Protein AF-A0A6H0SNI5-F1 (afdb_monomer_lite)

Radius of gyration: 16.76 Å; chains: 1; bounding box: 33×26×65 Å

pLDDT: mean 79.87, std 14.98, range [37.81, 96.06]

Organism: NCBI:txid1775880

Secondary structure (DSSP, 8-state):
--------TTSS-TT-SS-BTTTTB---EE-GGGB-TT-B-SEEEEEEETTEEEEEEES-BBTT-SSSEEEPPPTT---SSSEEEEEEE-TTS-EEEEEEEETTTEEE---B----SS--EEEEEEPPSPPPSS--SEE-

Sequence (140 aa):
MTVNTAGHAGLHNDTNAEVNRLGQDTGRRNVTSLLINGWTASAIEIQRQNDRCYLRITGLNGSAATSSRFMDMPAGFQSPMILETYPQRDSSGTIKQGITLSLSGGFTMLSGTVHGTASAREISWPCTANWPATLPGVAI

Structure (mmCIF, N/CA/C/O backbone):
data_AF-A0A6H0SNI5-F1
#
_entry.id   AF-A0A6H0SNI5-F1
#
loop_
_atom_site.group_PDB
_atom_site.id
_atom_site.type_symbol
_atom_site.label_atom_id
_atom_site.label_alt_id
_atom_site.label_comp_id
_atom_site.label_asym_id
_atom_site.label_entity_id
_atom_site.label_seq_id
_atom_site.pdbx_PDB_ins_code
_atom_site.Cartn_x
_atom_site.Cartn_y
_atom_site.Cartn_z
_atom_site.occupancy
_atom_site.B_iso_or_equiv
_atom_site.auth_seq_id
_atom_site.auth_comp_id
_atom_site.auth_asym_id
_atom_site.auth_atom_id
_atom_site.pdbx_PDB_model_num
ATOM 1 N N . MET A 1 1 ? -0.926 10.555 -48.681 1.00 38.44 1 MET A N 1
ATOM 2 C CA . MET A 1 1 ? 0.137 10.547 -47.657 1.00 38.44 1 MET A CA 1
ATOM 3 C C . MET A 1 1 ? -0.534 10.816 -46.320 1.00 38.44 1 MET A C 1
ATOM 5 O O . MET A 1 1 ? -0.725 11.961 -45.944 1.00 38.44 1 MET A O 1
ATOM 9 N N . THR A 1 2 ? -1.059 9.770 -45.690 1.00 37.81 2 THR A N 1
ATOM 10 C CA . THR A 1 2 ? -1.780 9.862 -44.417 1.00 37.81 2 THR A CA 1
ATOM 11 C C . THR A 1 2 ? -0.755 9.827 -43.295 1.00 37.81 2 THR A C 1
ATOM 13 O O . THR A 1 2 ? 0.001 8.866 -43.169 1.00 37.81 2 THR A O 1
ATOM 16 N N . VAL A 1 3 ? -0.685 10.912 -42.528 1.00 42.66 3 VAL A N 1
ATOM 17 C CA . VAL A 1 3 ? 0.175 11.026 -41.351 1.00 42.66 3 VAL A CA 1
ATOM 18 C C . VAL A 1 3 ? -0.334 10.028 -40.314 1.00 42.66 3 VAL A C 1
ATOM 20 O O . VAL A 1 3 ? -1.423 10.185 -39.770 1.00 42.66 3 VAL A O 1
ATOM 23 N N . ASN A 1 4 ? 0.436 8.964 -40.098 1.00 39.94 4 ASN A N 1
ATOM 24 C CA . ASN A 1 4 ? 0.217 8.011 -39.024 1.00 39.94 4 ASN A CA 1
ATOM 25 C C . ASN A 1 4 ? 0.692 8.676 -37.727 1.00 39.94 4 ASN A C 1
ATOM 27 O O . ASN A 1 4 ? 1.895 8.823 -37.507 1.00 39.94 4 ASN A O 1
ATOM 31 N N . THR A 1 5 ? -0.240 9.143 -36.900 1.00 45.69 5 THR A N 1
ATOM 32 C CA . THR A 1 5 ? 0.066 9.679 -35.572 1.00 45.69 5 THR A CA 1
ATOM 33 C C . THR A 1 5 ? 0.442 8.514 -34.658 1.00 45.69 5 THR A C 1
ATOM 35 O O . THR A 1 5 ? -0.380 8.009 -33.899 1.00 45.69 5 THR A O 1
ATOM 38 N N . ALA A 1 6 ? 1.692 8.060 -34.746 1.00 47.50 6 ALA A N 1
ATOM 39 C CA . ALA A 1 6 ? 2.287 7.135 -33.790 1.00 47.50 6 ALA A CA 1
ATOM 40 C C . ALA A 1 6 ? 2.486 7.856 -32.443 1.00 47.50 6 ALA A C 1
ATOM 42 O O . ALA A 1 6 ? 3.575 8.316 -32.108 1.00 47.50 6 ALA A O 1
ATOM 43 N N . GLY A 1 7 ? 1.406 8.010 -31.679 1.00 45.56 7 GLY A N 1
ATOM 44 C CA . GLY A 1 7 ? 1.469 8.445 -30.289 1.00 45.56 7 GLY A CA 1
ATOM 45 C C . GLY A 1 7 ? 1.943 7.293 -29.406 1.00 45.56 7 GLY A C 1
ATOM 46 O O . GLY A 1 7 ? 1.134 6.463 -29.026 1.00 45.56 7 GLY A O 1
ATOM 47 N N . HIS A 1 8 ? 3.249 7.227 -29.132 1.00 51.31 8 HIS A N 1
ATOM 48 C CA . HIS A 1 8 ? 3.896 6.562 -27.984 1.00 51.31 8 HIS A CA 1
ATOM 49 C C . HIS A 1 8 ? 3.204 5.318 -27.373 1.00 51.31 8 HIS A C 1
ATOM 51 O O . HIS A 1 8 ? 2.941 5.271 -26.170 1.00 51.31 8 HIS A O 1
ATOM 57 N N . ALA A 1 9 ? 2.963 4.273 -28.167 1.00 50.09 9 ALA A N 1
ATOM 58 C CA . ALA A 1 9 ? 2.581 2.968 -27.631 1.00 50.09 9 ALA A CA 1
ATOM 59 C C . ALA A 1 9 ? 3.764 2.387 -26.827 1.00 50.09 9 ALA A C 1
ATOM 61 O O . ALA A 1 9 ? 4.820 2.117 -27.399 1.00 50.09 9 ALA A O 1
ATOM 62 N N . GLY A 1 10 ? 3.612 2.240 -25.506 1.00 54.72 10 GLY A N 1
ATOM 63 C CA . GLY A 1 10 ? 4.621 1.622 -24.630 1.00 54.72 10 GLY A CA 1
ATOM 64 C C . GLY A 1 10 ? 5.145 2.480 -23.472 1.00 54.72 10 GLY A C 1
ATOM 65 O O . GLY A 1 10 ? 5.974 1.989 -22.709 1.00 54.72 10 GLY A O 1
ATOM 66 N N . LEU A 1 11 ? 4.675 3.723 -23.296 1.00 58.06 11 LEU A N 1
ATOM 67 C CA . LEU A 1 11 ? 5.022 4.539 -22.117 1.00 58.06 11 LEU A CA 1
ATOM 68 C C . LEU A 1 11 ? 4.114 4.290 -20.903 1.00 58.06 11 LEU A C 1
ATOM 70 O O . LEU A 1 11 ? 4.556 4.474 -19.775 1.00 58.06 11 LEU A O 1
ATOM 74 N N . HIS A 1 12 ? 2.875 3.846 -21.107 1.00 58.31 12 HIS A N 1
ATOM 75 C CA . HIS A 1 12 ? 1.970 3.469 -20.020 1.00 58.31 12 HIS A CA 1
ATOM 76 C C . HIS A 1 12 ? 1.873 1.950 -19.900 1.00 58.31 12 HIS A C 1
ATOM 78 O O . HIS A 1 12 ? 2.006 1.221 -20.884 1.00 58.31 12 HIS A O 1
ATOM 84 N N . ASN A 1 13 ? 1.738 1.453 -18.669 1.00 63.38 13 ASN A N 1
ATOM 85 C CA . ASN A 1 13 ? 1.582 0.025 -18.418 1.00 63.38 13 ASN A CA 1
ATOM 86 C C . ASN A 1 13 ? 0.115 -0.396 -18.553 1.00 63.38 13 ASN A C 1
ATOM 88 O O . ASN A 1 13 ? -0.525 -0.747 -17.569 1.00 63.38 13 ASN A O 1
ATOM 92 N N . ASP A 1 14 ? -0.418 -0.360 -19.769 1.00 59.34 14 ASP A N 1
ATOM 93 C CA . ASP A 1 14 ? -1.851 -0.574 -20.015 1.00 59.34 14 ASP A CA 1
ATOM 94 C C . ASP A 1 14 ? -2.322 -1.999 -19.663 1.00 59.34 14 ASP A C 1
ATOM 96 O O . ASP A 1 14 ? -3.497 -2.221 -19.383 1.00 59.34 14 ASP A O 1
ATOM 100 N N . THR A 1 15 ? -1.405 -2.973 -19.622 1.00 60.94 15 THR A N 1
ATOM 101 C CA . THR A 1 15 ? -1.687 -4.354 -19.194 1.00 60.94 15 THR A CA 1
ATOM 102 C C . THR A 1 15 ? -1.754 -4.483 -17.669 1.00 60.94 15 THR A C 1
ATOM 104 O O . THR A 1 15 ? -2.268 -5.477 -17.161 1.00 60.94 15 THR A O 1
ATOM 107 N N . ASN A 1 16 ? -1.176 -3.526 -16.929 1.00 64.25 16 ASN A N 1
ATOM 108 C CA . ASN A 1 16 ? -1.049 -3.500 -15.467 1.00 64.25 16 ASN A CA 1
ATOM 109 C C . ASN A 1 16 ? -0.473 -4.782 -14.827 1.00 64.25 16 ASN A C 1
ATOM 111 O O . ASN A 1 16 ? -0.487 -4.905 -13.603 1.00 64.25 16 ASN A O 1
ATOM 115 N N . ALA A 1 17 ? 0.030 -5.743 -15.613 1.00 63.69 17 ALA A N 1
ATOM 116 C CA . ALA A 1 17 ? 0.360 -7.102 -15.180 1.00 63.69 17 ALA A CA 1
ATOM 117 C C . ALA A 1 17 ? 1.844 -7.295 -14.842 1.00 63.69 17 ALA A C 1
ATOM 119 O O . ALA A 1 17 ? 2.171 -8.133 -14.003 1.00 63.69 17 ALA A O 1
ATOM 120 N N . GLU A 1 18 ? 2.722 -6.498 -15.453 1.00 65.94 18 GLU A N 1
ATOM 121 C CA . GLU A 1 18 ? 4.181 -6.582 -15.333 1.00 65.94 18 GLU A CA 1
ATOM 122 C C . GLU A 1 18 ? 4.793 -5.185 -15.204 1.00 65.94 18 GLU A C 1
ATOM 124 O O . GLU A 1 18 ? 4.131 -4.192 -15.468 1.00 65.94 18 GLU A O 1
ATOM 129 N N . VAL A 1 19 ? 6.053 -5.069 -14.783 1.00 71.62 19 VAL A N 1
ATOM 130 C CA . VAL A 1 19 ? 6.726 -3.761 -14.705 1.00 71.62 19 VAL A CA 1
ATOM 131 C C . VAL A 1 19 ? 7.029 -3.256 -16.118 1.00 71.62 19 VAL A C 1
ATOM 133 O O . VAL A 1 19 ? 7.875 -3.834 -16.804 1.00 71.62 19 VAL A O 1
ATOM 136 N N . ASN A 1 20 ? 6.438 -2.131 -16.527 1.00 75.31 20 ASN A N 1
ATOM 137 C CA . ASN A 1 20 ? 6.858 -1.441 -17.741 1.00 75.31 20 ASN A CA 1
ATOM 138 C C . ASN A 1 20 ? 8.144 -0.654 -17.457 1.00 75.31 20 ASN A C 1
ATOM 140 O O . ASN A 1 20 ? 8.116 0.471 -16.962 1.00 75.31 20 ASN A O 1
ATOM 144 N N . ARG A 1 21 ? 9.296 -1.253 -17.776 1.00 72.12 21 ARG A N 1
ATOM 145 C CA . ARG A 1 21 ? 10.613 -0.627 -17.566 1.00 72.12 21 ARG A CA 1
ATOM 146 C C . ARG A 1 21 ? 10.893 0.546 -18.505 1.00 72.12 21 ARG A C 1
ATOM 148 O O . ARG A 1 21 ? 11.677 1.413 -18.138 1.00 72.12 21 ARG A O 1
ATOM 155 N N . LEU A 1 22 ? 10.274 0.573 -19.687 1.00 67.81 22 LEU A N 1
ATOM 156 C CA . LEU A 1 22 ? 10.434 1.664 -20.655 1.00 67.81 22 LEU A CA 1
ATOM 157 C C . LEU A 1 22 ? 9.628 2.894 -20.227 1.00 67.81 22 LEU A C 1
ATOM 159 O O . LEU A 1 22 ? 10.136 4.009 -20.270 1.00 67.81 22 LEU A O 1
ATOM 163 N N . GLY A 1 23 ? 8.401 2.666 -19.761 1.00 69.31 23 GLY A N 1
ATOM 164 C CA . GLY A 1 23 ? 7.511 3.684 -19.204 1.00 69.31 23 GLY A CA 1
ATOM 165 C C . GLY A 1 23 ? 7.779 4.050 -17.745 1.00 69.31 23 GLY A C 1
ATOM 166 O O . GLY A 1 23 ? 7.179 4.991 -17.236 1.00 69.31 23 GLY A O 1
ATOM 167 N N . GLN A 1 24 ? 8.656 3.296 -17.071 1.00 84.31 24 GLN A N 1
ATOM 168 C CA . GLN A 1 24 ? 8.861 3.354 -15.624 1.00 84.31 24 GLN A CA 1
ATOM 169 C C . GLN A 1 24 ? 7.525 3.341 -14.868 1.00 84.31 24 GLN A C 1
ATOM 171 O O . GLN A 1 24 ? 7.255 4.208 -14.044 1.00 84.31 24 GLN A O 1
ATOM 176 N N . ASP A 1 25 ? 6.673 2.359 -15.146 1.00 87.50 25 ASP A N 1
ATOM 177 C CA . ASP A 1 25 ? 5.341 2.263 -14.549 1.00 87.50 25 ASP A CA 1
ATOM 178 C C . ASP A 1 25 ? 5.051 0.816 -14.147 1.00 87.50 25 ASP A C 1
ATOM 180 O O . ASP A 1 25 ? 5.183 -0.113 -14.946 1.00 87.50 25 ASP A O 1
ATOM 184 N N . THR A 1 26 ? 4.665 0.597 -12.893 1.00 89.81 26 THR A N 1
ATOM 185 C CA . THR A 1 26 ? 4.258 -0.733 -12.414 1.00 89.81 26 THR A CA 1
ATOM 186 C C . THR A 1 26 ? 2.834 -1.090 -12.797 1.00 89.81 26 THR A C 1
ATOM 188 O O . THR A 1 26 ? 2.409 -2.219 -12.567 1.00 89.81 26 THR A O 1
ATOM 191 N N . GLY A 1 27 ? 2.079 -0.139 -13.345 1.00 89.50 27 GLY A N 1
ATOM 192 C CA . GLY A 1 27 ? 0.633 -0.230 -13.402 1.00 89.50 27 GLY A CA 1
ATOM 193 C C . GLY A 1 27 ? 0.014 -0.158 -12.010 1.00 89.50 27 GLY A C 1
ATOM 194 O O . GLY A 1 27 ? 0.707 -0.229 -10.982 1.00 89.50 27 GLY A O 1
ATOM 195 N N . ARG A 1 28 ? -1.308 -0.005 -11.967 1.00 91.12 28 ARG A N 1
ATOM 196 C CA . ARG A 1 28 ? -2.042 0.033 -10.702 1.00 91.12 28 ARG A CA 1
ATOM 197 C C . ARG A 1 28 ? -2.358 -1.380 -10.218 1.00 91.12 28 ARG A C 1
ATOM 199 O O . ARG A 1 28 ? -2.820 -2.227 -10.978 1.00 91.12 28 ARG A O 1
ATOM 206 N N . ARG A 1 29 ? -2.105 -1.630 -8.934 1.00 94.19 29 ARG A N 1
ATOM 207 C CA . ARG A 1 29 ? -2.232 -2.947 -8.301 1.00 94.19 29 ARG A CA 1
ATOM 208 C C . ARG A 1 29 ? -3.175 -2.894 -7.111 1.00 94.19 29 ARG A C 1
ATOM 210 O O . ARG A 1 29 ? -2.959 -2.093 -6.207 1.00 94.19 29 ARG A O 1
ATOM 217 N N . ASN A 1 30 ? -4.167 -3.778 -7.063 1.00 94.62 30 ASN A N 1
ATOM 218 C CA . ASN A 1 30 ? -4.989 -3.993 -5.877 1.00 94.62 30 ASN A CA 1
ATOM 219 C C . ASN A 1 30 ? -4.200 -4.822 -4.862 1.00 94.62 30 ASN A C 1
ATOM 221 O O . ASN A 1 30 ? -3.915 -5.995 -5.101 1.00 94.62 30 ASN A O 1
ATOM 225 N N . VAL A 1 31 ? -3.874 -4.215 -3.726 1.00 96.00 31 VAL A N 1
ATOM 226 C CA . VAL A 1 31 ? -3.102 -4.813 -2.630 1.00 96.00 31 VAL A CA 1
ATOM 227 C C . VAL A 1 31 ? -3.918 -4.947 -1.346 1.00 96.00 31 VAL A C 1
ATOM 229 O O . VAL A 1 31 ? -3.360 -5.081 -0.263 1.00 96.00 31 VAL A O 1
ATOM 232 N N . THR A 1 32 ? -5.249 -4.958 -1.447 1.00 96.06 32 THR A N 1
ATOM 233 C CA . THR A 1 32 ? -6.149 -5.109 -0.287 1.00 96.06 32 THR A CA 1
ATOM 234 C C . THR A 1 32 ? -5.872 -6.398 0.493 1.00 96.06 32 THR A C 1
ATOM 236 O O . THR A 1 32 ? -5.962 -6.414 1.716 1.00 96.06 32 THR A O 1
ATOM 239 N N . SER A 1 33 ? -5.459 -7.467 -0.195 1.00 95.94 33 SER A N 1
ATOM 240 C CA . SER A 1 33 ? -5.078 -8.739 0.431 1.00 95.94 33 SER A CA 1
ATOM 241 C C . SER A 1 33 ? -3.784 -8.674 1.251 1.00 95.94 33 SER A C 1
ATOM 243 O O . SER A 1 33 ? -3.461 -9.644 1.926 1.00 95.94 33 SER A O 1
ATOM 245 N N . LEU A 1 34 ? -3.020 -7.578 1.170 1.00 95.75 34 LEU A N 1
ATOM 246 C CA . LEU A 1 34 ? -1.799 -7.365 1.954 1.00 95.75 34 LEU A CA 1
ATOM 247 C C . LEU A 1 34 ? -2.067 -6.683 3.302 1.00 95.75 34 LEU A C 1
ATOM 249 O O . LEU A 1 34 ? -1.121 -6.397 4.037 1.00 95.75 34 LEU A O 1
ATOM 253 N N . LEU A 1 35 ? -3.332 -6.401 3.629 1.00 94.75 35 LEU A N 1
ATOM 254 C CA . LEU A 1 35 ? -3.692 -5.928 4.959 1.00 94.75 35 LEU A CA 1
ATOM 255 C C . LEU A 1 35 ? -3.411 -7.009 6.006 1.00 94.75 35 LEU A C 1
ATOM 257 O O . LEU A 1 35 ? -3.676 -8.193 5.802 1.00 94.75 35 LEU A O 1
ATOM 261 N N . ILE A 1 36 ? -2.882 -6.579 7.145 1.00 95.50 36 ILE A N 1
ATOM 262 C CA . ILE A 1 36 ? -2.472 -7.449 8.252 1.00 95.50 36 ILE A CA 1
ATOM 263 C C . ILE A 1 36 ? -3.155 -7.029 9.553 1.00 95.50 36 ILE A C 1
ATOM 265 O O . ILE A 1 36 ? -3.853 -6.020 9.607 1.00 95.50 36 ILE A O 1
ATOM 269 N N . ASN A 1 37 ? -2.955 -7.799 10.625 1.00 94.19 37 ASN A N 1
ATOM 270 C CA . ASN A 1 37 ? -3.382 -7.455 11.988 1.00 94.19 37 ASN A CA 1
ATOM 271 C C . ASN A 1 37 ? -4.875 -7.116 12.137 1.00 94.19 37 ASN A C 1
ATOM 273 O O . ASN A 1 37 ? -5.219 -6.263 12.947 1.00 94.19 37 ASN A O 1
ATOM 277 N N . GLY A 1 38 ? -5.757 -7.753 11.361 1.00 92.00 38 GLY A N 1
ATOM 278 C CA . GLY A 1 38 ? -7.210 -7.546 11.451 1.00 92.00 38 GLY A CA 1
ATOM 279 C C . GLY A 1 38 ? -7.722 -6.262 10.788 1.00 92.00 38 GLY A C 1
ATOM 280 O O . GLY A 1 38 ? -8.900 -5.934 10.928 1.00 92.00 38 GLY A O 1
ATOM 281 N N . TRP A 1 39 ? -6.867 -5.539 10.060 1.00 92.38 39 TRP A N 1
ATOM 282 C CA . TRP A 1 39 ? -7.294 -4.406 9.243 1.00 92.38 39 TRP A CA 1
ATOM 283 C C . TRP A 1 39 ? -8.045 -4.870 7.997 1.00 92.38 39 TRP A C 1
ATOM 285 O O . TRP A 1 39 ? -7.705 -5.875 7.376 1.00 92.38 39 TRP A O 1
ATOM 295 N N . THR A 1 40 ? -9.060 -4.103 7.609 1.00 91.94 40 THR A N 1
ATOM 296 C CA . THR A 1 40 ? -9.855 -4.337 6.394 1.00 91.94 40 THR A CA 1
ATOM 297 C C . THR A 1 40 ? -10.006 -3.040 5.606 1.00 91.94 40 THR A C 1
ATOM 299 O O . THR A 1 40 ? -9.834 -1.953 6.156 1.00 91.94 40 THR A O 1
ATOM 302 N N . ALA A 1 41 ? -10.301 -3.132 4.311 1.00 90.19 41 ALA A N 1
ATOM 303 C CA . ALA A 1 41 ? -10.604 -1.978 3.472 1.00 90.19 41 ALA A CA 1
ATOM 304 C C . ALA A 1 41 ? -11.519 -2.375 2.309 1.00 90.19 41 ALA A C 1
ATOM 306 O O . ALA A 1 41 ? -11.573 -3.546 1.938 1.00 90.19 41 ALA A O 1
ATOM 307 N N . SER A 1 42 ? -12.200 -1.398 1.706 1.00 90.56 42 SER A N 1
ATOM 308 C CA . SER A 1 42 ? -12.927 -1.611 0.448 1.00 90.56 42 SER A CA 1
ATOM 309 C C . SER A 1 42 ? -11.965 -1.779 -0.728 1.00 90.56 42 SER A C 1
ATOM 311 O O . SER A 1 42 ? -12.184 -2.634 -1.580 1.00 90.56 42 SER A O 1
ATOM 313 N N . ALA A 1 43 ? -10.904 -0.968 -0.771 1.00 90.88 43 ALA A N 1
ATOM 314 C CA . ALA A 1 43 ? -9.832 -1.093 -1.751 1.00 90.88 43 ALA A CA 1
ATOM 315 C C . ALA A 1 43 ? -8.548 -0.422 -1.250 1.00 90.88 43 ALA A C 1
ATOM 317 O O . ALA A 1 43 ? -8.587 0.714 -0.770 1.00 90.88 43 ALA A O 1
ATOM 318 N N . ILE A 1 44 ? -7.414 -1.101 -1.421 1.00 92.94 44 ILE A N 1
ATOM 319 C CA . ILE A 1 44 ? -6.074 -0.515 -1.361 1.00 92.94 44 ILE A CA 1
ATOM 320 C C . ILE A 1 44 ? -5.415 -0.715 -2.721 1.00 92.94 44 ILE A C 1
ATOM 322 O O . ILE A 1 44 ? -5.281 -1.847 -3.185 1.00 92.94 44 ILE A O 1
ATOM 326 N N . GLU A 1 45 ? -4.990 0.374 -3.348 1.00 94.19 45 GLU A N 1
ATOM 327 C CA . GLU A 1 45 ? -4.363 0.363 -4.667 1.00 94.19 45 GLU A CA 1
ATOM 328 C C . GLU A 1 45 ? -2.976 0.987 -4.573 1.00 94.19 45 GLU A C 1
ATOM 330 O O . GLU A 1 45 ? -2.824 2.041 -3.958 1.00 94.19 45 GLU A O 1
ATOM 335 N N . ILE A 1 46 ? -1.973 0.372 -5.192 1.00 93.69 46 ILE A N 1
ATOM 336 C CA . ILE A 1 46 ? -0.611 0.904 -5.237 1.00 93.69 46 ILE A CA 1
ATOM 337 C C . ILE A 1 46 ? -0.114 0.998 -6.677 1.00 93.69 46 ILE A C 1
ATOM 339 O O . ILE A 1 46 ? -0.414 0.142 -7.509 1.00 93.69 46 ILE A O 1
ATOM 343 N N . GLN A 1 47 ? 0.651 2.041 -6.967 1.00 93.75 47 GLN A N 1
ATOM 344 C CA . GLN A 1 47 ? 1.331 2.239 -8.241 1.00 93.75 47 GLN A CA 1
ATOM 345 C C . GLN A 1 47 ? 2.676 2.908 -7.985 1.00 93.75 47 GLN A C 1
ATOM 347 O O . GLN A 1 47 ? 2.793 3.770 -7.118 1.00 93.75 47 GLN A O 1
ATOM 352 N N . ARG A 1 48 ? 3.693 2.533 -8.752 1.00 92.69 48 ARG A N 1
ATOM 353 C CA . ARG A 1 48 ? 4.930 3.293 -8.872 1.00 92.69 48 ARG A CA 1
ATOM 354 C C . ARG A 1 48 ? 5.044 3.784 -10.303 1.00 92.69 48 ARG A C 1
ATOM 356 O O . ARG A 1 48 ? 4.966 2.984 -11.230 1.00 92.69 48 ARG A O 1
ATOM 363 N N . GLN A 1 49 ? 5.259 5.083 -10.443 1.00 91.56 49 GLN A N 1
ATOM 364 C CA . GLN A 1 49 ? 5.518 5.748 -11.707 1.00 91.56 49 GLN A CA 1
ATOM 365 C C . GLN A 1 49 ? 6.777 6.605 -11.553 1.00 91.56 49 GLN A C 1
ATOM 367 O O . GLN A 1 49 ? 6.843 7.472 -10.681 1.00 91.56 49 GLN A O 1
ATOM 372 N N . ASN A 1 50 ? 7.786 6.345 -12.381 1.00 89.12 50 ASN A N 1
ATOM 373 C CA . ASN A 1 50 ? 9.129 6.906 -12.271 1.00 89.12 50 ASN A CA 1
ATOM 374 C C . ASN A 1 50 ? 9.735 6.667 -10.869 1.00 89.12 50 ASN A C 1
ATOM 376 O O . ASN A 1 50 ? 9.906 5.528 -10.412 1.00 89.12 50 ASN A O 1
ATOM 380 N N . ASP A 1 51 ? 10.059 7.752 -10.174 1.00 88.94 51 ASP A N 1
ATOM 381 C CA . ASP A 1 51 ? 10.616 7.794 -8.828 1.00 88.94 51 ASP A CA 1
ATOM 382 C C . ASP A 1 51 ? 9.550 8.008 -7.745 1.00 88.94 51 ASP A C 1
ATOM 384 O O . ASP A 1 51 ? 9.905 8.154 -6.577 1.00 88.94 51 ASP A O 1
ATOM 388 N N . ARG A 1 52 ? 8.254 8.007 -8.088 1.00 92.12 52 ARG A N 1
ATOM 389 C CA . ARG A 1 52 ? 7.162 8.209 -7.128 1.00 92.12 52 ARG A CA 1
ATOM 390 C C . ARG A 1 52 ? 6.267 6.991 -6.979 1.00 92.12 52 ARG A C 1
ATOM 392 O O . ARG A 1 52 ? 5.906 6.314 -7.937 1.00 92.12 52 ARG A O 1
ATOM 399 N N . CYS A 1 53 ? 5.888 6.753 -5.734 1.00 92.62 53 CYS A N 1
ATOM 400 C CA . CYS A 1 53 ? 4.965 5.724 -5.302 1.00 92.62 53 CYS A CA 1
ATOM 401 C C . CYS A 1 53 ? 3.660 6.406 -4.897 1.00 92.62 53 CYS A C 1
ATOM 403 O O . CYS A 1 53 ? 3.678 7.468 -4.274 1.00 92.62 53 CYS A O 1
ATOM 405 N N . TYR A 1 54 ? 2.541 5.784 -5.238 1.00 92.75 54 TYR A N 1
ATOM 406 C CA . TYR A 1 54 ? 1.190 6.259 -4.985 1.00 92.75 54 TYR A CA 1
ATOM 407 C C . TYR A 1 54 ? 0.411 5.139 -4.309 1.00 92.75 54 TYR A C 1
ATOM 409 O O . TYR A 1 54 ? 0.404 4.010 -4.798 1.00 92.75 54 TYR A O 1
ATOM 417 N N . LEU A 1 55 ? -0.250 5.450 -3.199 1.00 92.19 55 LEU A N 1
ATOM 418 C CA . LEU A 1 55 ? -1.171 4.555 -2.511 1.00 92.19 55 LEU A CA 1
ATOM 419 C C . LEU A 1 55 ? -2.534 5.214 -2.427 1.00 92.19 55 LEU A C 1
ATOM 421 O O . LEU A 1 55 ? -2.674 6.274 -1.816 1.00 92.19 55 LEU A O 1
ATOM 425 N N . ARG A 1 56 ? -3.544 4.553 -2.978 1.00 91.06 56 ARG A N 1
ATOM 426 C CA . ARG A 1 56 ? -4.937 4.944 -2.836 1.00 91.06 56 ARG A CA 1
ATOM 427 C C . ARG A 1 56 ? -5.633 4.025 -1.844 1.00 91.06 56 ARG A C 1
ATOM 429 O O . ARG A 1 56 ? -5.631 2.809 -1.998 1.00 91.06 56 ARG A O 1
ATOM 436 N N . ILE A 1 57 ? -6.234 4.618 -0.821 1.00 87.88 57 ILE A N 1
ATOM 437 C CA . ILE A 1 57 ? -6.903 3.915 0.274 1.00 87.88 57 ILE A CA 1
ATOM 438 C C . ILE A 1 57 ? -8.385 4.274 0.253 1.00 87.88 57 ILE A C 1
ATOM 440 O O . ILE A 1 57 ? -8.728 5.454 0.322 1.00 87.88 57 ILE A O 1
ATOM 444 N N . THR A 1 58 ? -9.256 3.267 0.221 1.00 87.19 58 THR A N 1
ATOM 445 C CA . THR A 1 58 ? -10.714 3.431 0.268 1.00 87.19 58 THR A CA 1
ATOM 446 C C . THR A 1 58 ? -11.312 2.526 1.342 1.00 87.19 58 THR A C 1
ATOM 448 O O . THR A 1 58 ? -11.110 1.313 1.322 1.00 87.19 58 THR A O 1
ATOM 451 N N . GLY A 1 59 ? -12.066 3.110 2.279 1.00 84.88 59 GLY A N 1
ATOM 452 C CA . GLY A 1 59 ? -12.816 2.356 3.290 1.00 84.88 59 GLY A CA 1
ATOM 453 C C . GLY A 1 59 ? -11.968 1.609 4.326 1.00 84.88 59 GLY A C 1
ATOM 454 O O . GLY A 1 59 ? -12.399 0.559 4.789 1.00 84.88 59 GLY A O 1
ATOM 455 N N . LEU A 1 60 ? -10.773 2.106 4.674 1.00 86.56 60 LEU A N 1
ATOM 456 C CA . LEU A 1 60 ? -9.901 1.486 5.684 1.00 86.56 60 LEU A CA 1
ATOM 457 C C . LEU A 1 60 ? -10.588 1.428 7.058 1.00 86.56 60 LEU A C 1
ATOM 459 O O . LEU A 1 60 ? -11.049 2.451 7.556 1.00 86.56 60 LEU A O 1
ATOM 463 N N . ASN A 1 61 ? -10.607 0.250 7.676 1.00 84.69 61 ASN A N 1
ATOM 464 C CA . ASN A 1 61 ? -11.299 -0.038 8.926 1.00 84.69 61 ASN A CA 1
ATOM 465 C C . ASN A 1 61 ? -10.405 -0.869 9.862 1.00 84.69 61 ASN A C 1
ATOM 467 O O . ASN A 1 61 ? -9.943 -1.955 9.502 1.00 84.69 61 ASN A O 1
ATOM 471 N N . GLY A 1 62 ? -10.194 -0.349 11.074 1.00 85.25 62 GLY A N 1
ATOM 472 C CA . GLY A 1 62 ? -9.393 -0.963 12.136 1.00 85.25 62 GLY A CA 1
ATOM 473 C C . GLY A 1 62 ? -10.198 -1.402 13.361 1.00 85.25 62 GLY A C 1
ATOM 474 O O . GLY A 1 62 ? -9.626 -1.526 14.439 1.00 85.25 62 GLY A O 1
ATOM 475 N N . SER A 1 63 ? -11.515 -1.607 13.241 1.00 85.75 63 SER A N 1
ATOM 476 C CA . SER A 1 63 ? -12.385 -2.029 14.360 1.00 85.75 63 SER A CA 1
ATOM 477 C C . SER A 1 63 ? -11.999 -3.382 14.966 1.00 85.75 63 SER A C 1
ATOM 479 O O . SER A 1 63 ? -12.160 -3.575 16.167 1.00 85.75 63 SER A O 1
ATOM 481 N N . ALA A 1 64 ? -11.450 -4.290 14.156 1.00 88.12 64 ALA A N 1
ATOM 482 C CA . ALA A 1 64 ? -10.915 -5.581 14.591 1.00 88.12 64 ALA A CA 1
ATOM 483 C C . ALA A 1 64 ? -9.375 -5.597 14.666 1.00 88.12 64 ALA A C 1
ATOM 485 O O . ALA A 1 64 ? -8.775 -6.667 14.777 1.00 88.12 64 ALA A O 1
ATOM 486 N N . ALA A 1 65 ? -8.719 -4.433 14.565 1.00 89.94 65 ALA A N 1
ATOM 487 C CA . ALA A 1 65 ? -7.270 -4.378 14.467 1.00 89.94 65 ALA A CA 1
ATOM 488 C C . ALA A 1 65 ? -6.581 -4.702 15.800 1.00 89.94 65 ALA A C 1
ATOM 490 O O . ALA A 1 65 ? -6.883 -4.102 16.831 1.00 89.94 65 ALA A O 1
ATOM 491 N N . THR A 1 66 ? -5.594 -5.596 15.766 1.00 91.94 66 THR A N 1
ATOM 492 C CA . THR A 1 66 ? -4.794 -5.993 16.940 1.00 91.94 66 THR A CA 1
ATOM 493 C C . THR A 1 66 ? -3.493 -5.200 17.084 1.00 91.94 66 THR A C 1
ATOM 495 O O . THR A 1 66 ? -2.804 -5.302 18.096 1.00 91.94 66 THR A O 1
ATOM 498 N N . SER A 1 67 ? -3.146 -4.399 16.077 1.00 91.12 67 SER A N 1
ATOM 499 C CA . SER A 1 67 ? -1.953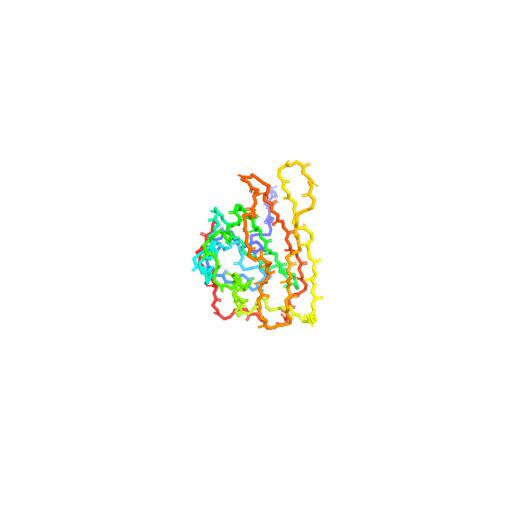 -3.554 16.029 1.00 91.12 67 SER A CA 1
ATOM 500 C C . SER A 1 67 ? -2.237 -2.306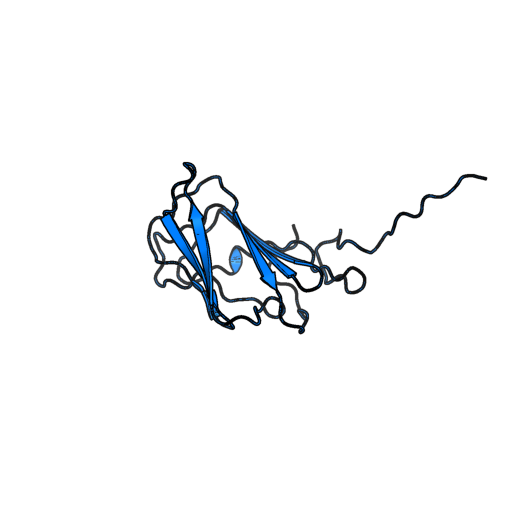 15.198 1.00 91.12 67 SER A C 1
ATOM 502 O O . SER A 1 67 ? -3.101 -2.324 14.323 1.00 91.12 67 SER A O 1
ATOM 504 N N . SER A 1 68 ? -1.484 -1.229 15.424 1.00 88.94 68 SER A N 1
ATOM 505 C CA . SER A 1 68 ? -1.563 -0.019 14.598 1.00 88.94 68 SER A CA 1
ATOM 506 C C . SER A 1 68 ? -0.995 -0.216 13.190 1.00 88.94 68 SER A C 1
ATOM 508 O O . SER A 1 68 ? -1.259 0.581 12.296 1.00 88.94 68 SER A O 1
ATOM 510 N N . ARG A 1 69 ? -0.202 -1.264 12.957 1.00 91.62 69 ARG A N 1
ATOM 511 C CA . ARG A 1 69 ? 0.372 -1.561 11.641 1.00 91.62 69 ARG A CA 1
ATOM 512 C C . ARG A 1 69 ? -0.655 -2.274 10.769 1.00 91.62 69 ARG A C 1
ATOM 514 O O . ARG A 1 69 ? -1.071 -3.376 11.120 1.00 91.62 69 ARG A O 1
ATOM 521 N N . PHE A 1 70 ? -1.036 -1.661 9.650 1.00 91.94 70 PHE A N 1
ATOM 522 C CA . PHE A 1 70 ? -2.090 -2.193 8.779 1.00 91.94 70 PHE A CA 1
ATOM 523 C C . PHE A 1 70 ? -1.578 -2.821 7.488 1.00 91.94 70 PHE A C 1
ATOM 525 O O . PHE A 1 70 ? -2.275 -3.652 6.918 1.00 91.94 70 PHE A O 1
ATOM 532 N N . MET A 1 71 ? -0.376 -2.465 7.031 1.00 93.38 71 MET A N 1
ATOM 533 C CA . MET A 1 71 ? 0.221 -3.035 5.822 1.00 93.38 71 MET A CA 1
ATOM 534 C C . MET A 1 71 ? 1.743 -2.905 5.861 1.00 93.38 71 MET A C 1
ATOM 536 O O . MET A 1 71 ? 2.264 -1.849 6.225 1.00 93.38 71 MET A O 1
ATOM 540 N N . ASP A 1 72 ? 2.449 -3.947 5.431 1.00 93.00 72 ASP A N 1
ATOM 541 C CA . ASP A 1 72 ? 3.887 -3.893 5.159 1.00 93.00 72 ASP A CA 1
ATOM 542 C C . ASP A 1 72 ? 4.158 -3.339 3.763 1.00 93.00 72 ASP A C 1
ATOM 544 O O . ASP A 1 72 ? 3.403 -3.593 2.827 1.00 93.00 72 ASP A O 1
ATOM 548 N N . MET A 1 73 ? 5.246 -2.585 3.598 1.00 89.81 73 MET A N 1
ATOM 549 C CA . MET A 1 73 ? 5.584 -2.055 2.280 1.00 89.81 73 MET A CA 1
ATOM 550 C C . MET A 1 73 ? 6.087 -3.182 1.363 1.00 89.81 73 MET A C 1
ATOM 552 O O . MET A 1 73 ? 7.078 -3.833 1.711 1.00 89.81 73 MET A O 1
ATOM 556 N N . PRO A 1 74 ? 5.492 -3.385 0.174 1.00 91.44 74 PRO A N 1
ATOM 557 C CA . PRO A 1 74 ? 6.036 -4.321 -0.797 1.00 91.44 74 PRO A CA 1
ATOM 558 C C . PRO A 1 74 ? 7.430 -3.906 -1.277 1.00 91.44 74 PRO A C 1
ATOM 560 O O . PRO A 1 74 ? 7.761 -2.717 -1.356 1.00 91.44 74 PRO A O 1
ATOM 563 N N . ALA A 1 75 ? 8.245 -4.896 -1.645 1.00 89.81 75 ALA A N 1
ATOM 564 C CA . ALA A 1 75 ? 9.556 -4.642 -2.224 1.00 89.81 75 ALA A CA 1
ATOM 565 C C . ALA A 1 75 ? 9.446 -3.799 -3.503 1.00 89.81 75 ALA A C 1
ATOM 567 O O . ALA A 1 75 ? 8.601 -4.071 -4.348 1.00 89.81 75 ALA A O 1
ATOM 568 N N . GLY A 1 76 ? 10.291 -2.777 -3.641 1.00 89.31 76 GLY A N 1
ATOM 569 C CA . GLY A 1 76 ? 10.257 -1.830 -4.755 1.00 89.31 76 GLY A CA 1
ATOM 570 C C . GLY A 1 76 ? 9.346 -0.616 -4.546 1.00 89.31 76 GLY A C 1
ATOM 571 O O . GLY A 1 76 ? 9.321 0.265 -5.406 1.00 89.31 76 GLY A O 1
ATOM 572 N N . PHE A 1 77 ? 8.636 -0.542 -3.414 1.00 91.75 77 PHE A N 1
ATOM 573 C CA . PHE A 1 77 ? 7.764 0.581 -3.049 1.00 91.75 77 PHE A CA 1
ATOM 574 C C . PHE A 1 77 ? 8.218 1.304 -1.770 1.00 91.75 77 PHE A C 1
ATOM 576 O O . PHE A 1 77 ? 7.523 2.184 -1.266 1.00 91.75 77 PHE A O 1
ATOM 583 N N . GLN A 1 78 ? 9.392 0.955 -1.232 1.00 89.81 78 GLN A N 1
ATOM 584 C CA . GLN A 1 78 ? 9.928 1.549 -0.004 1.00 89.81 78 GLN A CA 1
ATOM 585 C C . GLN A 1 78 ? 10.148 3.058 -0.128 1.00 89.81 78 GLN A C 1
ATOM 587 O O . GLN A 1 78 ? 10.551 3.536 -1.187 1.00 89.81 78 GLN A O 1
ATOM 592 N N . SER A 1 79 ? 9.929 3.787 0.969 1.00 88.00 79 SER A N 1
ATOM 593 C CA . SER A 1 79 ? 10.247 5.212 1.079 1.00 88.00 79 SER A CA 1
ATOM 594 C C . SER A 1 79 ? 11.690 5.390 1.560 1.00 88.00 79 SER A C 1
ATOM 596 O O . SER A 1 79 ? 12.085 4.707 2.502 1.00 88.00 79 SER A O 1
ATOM 598 N N . PRO A 1 80 ? 12.486 6.306 0.981 1.00 85.25 80 PRO A N 1
ATOM 599 C CA . PRO A 1 80 ? 13.801 6.668 1.499 1.00 85.25 80 PRO A CA 1
ATOM 600 C C . PRO A 1 80 ? 13.725 7.624 2.707 1.00 85.25 80 PRO A C 1
ATOM 602 O O . PRO A 1 80 ? 14.764 8.082 3.177 1.00 85.25 80 PRO A O 1
ATOM 605 N N . MET A 1 81 ? 12.526 7.952 3.211 1.00 79.81 81 MET A N 1
ATOM 606 C CA . MET A 1 81 ? 12.307 8.942 4.276 1.00 79.81 81 MET A CA 1
ATOM 607 C C . MET A 1 81 ? 11.891 8.291 5.605 1.00 79.81 81 MET A C 1
ATOM 609 O O . MET A 1 81 ? 11.196 7.278 5.622 1.00 79.81 81 MET A O 1
ATOM 613 N N . ILE A 1 82 ? 12.330 8.869 6.734 1.00 72.75 82 ILE A N 1
ATOM 614 C CA . ILE A 1 82 ? 12.252 8.234 8.067 1.00 72.75 82 ILE A CA 1
ATOM 615 C C . ILE A 1 82 ? 10.805 8.071 8.555 1.00 72.75 82 ILE A C 1
ATOM 617 O O . ILE A 1 82 ? 10.428 6.986 9.008 1.00 72.75 82 ILE A O 1
ATOM 621 N N . LEU A 1 83 ? 10.006 9.138 8.456 1.00 80.06 83 LEU A N 1
ATOM 622 C CA . LEU A 1 83 ? 8.613 9.166 8.889 1.00 80.06 83 LEU A CA 1
ATOM 623 C C . LEU A 1 83 ? 7.843 10.275 8.161 1.00 80.06 83 LEU A C 1
ATOM 625 O O . LEU A 1 83 ? 8.211 11.443 8.269 1.00 80.06 83 LEU A O 1
ATOM 629 N N . GLU A 1 84 ? 6.744 9.940 7.495 1.00 80.69 84 GLU A N 1
ATOM 630 C CA . GLU A 1 84 ? 5.808 10.929 6.950 1.00 80.69 84 GLU A CA 1
ATOM 631 C C . GLU A 1 84 ? 4.401 10.666 7.475 1.00 80.69 84 GLU A C 1
ATOM 633 O O . GLU A 1 84 ? 3.940 9.526 7.487 1.00 80.69 84 GLU A O 1
ATOM 638 N N . THR A 1 85 ? 3.712 11.716 7.926 1.00 83.50 85 THR A N 1
ATOM 639 C CA . THR A 1 85 ? 2.342 11.607 8.441 1.00 83.50 85 THR A CA 1
ATOM 640 C C . THR A 1 85 ? 1.362 12.341 7.546 1.00 83.50 85 THR A C 1
ATOM 642 O O . THR A 1 85 ? 1.532 13.504 7.193 1.00 83.50 85 THR A O 1
ATOM 645 N N . TYR A 1 86 ? 0.287 11.643 7.222 1.00 82.25 86 TYR A N 1
ATOM 646 C CA . TYR A 1 86 ? -0.701 12.015 6.237 1.00 82.25 86 TYR A CA 1
ATOM 647 C C . TYR A 1 86 ? -2.071 12.125 6.937 1.00 82.25 86 TYR A C 1
ATOM 649 O O . TYR A 1 86 ? -2.562 11.106 7.421 1.00 82.25 86 TYR A O 1
ATOM 657 N N . PRO A 1 87 ? -2.771 13.280 6.924 1.00 77.00 87 PRO A N 1
ATOM 658 C CA . PRO A 1 87 ? -4.065 13.444 7.607 1.00 77.00 87 PRO A CA 1
ATOM 659 C C . PRO A 1 87 ? -5.220 12.660 6.959 1.00 77.00 87 PRO A C 1
ATOM 661 O O . PRO A 1 87 ? -5.618 12.936 5.828 1.00 77.00 87 PRO A O 1
ATOM 664 N N . GLN A 1 88 ? -5.804 11.713 7.684 1.00 76.25 88 GLN A N 1
ATOM 665 C CA . GLN A 1 88 ? -7.015 10.990 7.302 1.00 76.25 88 GLN A CA 1
ATOM 666 C C . GLN A 1 88 ? -8.248 11.813 7.696 1.00 76.25 88 GLN A C 1
ATOM 668 O O . GLN A 1 88 ? -8.329 12.331 8.811 1.00 76.25 88 GLN A O 1
ATOM 673 N N . ARG A 1 89 ? -9.191 11.950 6.759 1.00 72.50 89 ARG A N 1
ATOM 674 C CA . ARG A 1 89 ? -10.440 12.693 6.944 1.00 72.50 89 ARG A CA 1
ATOM 675 C C . ARG A 1 89 ? -11.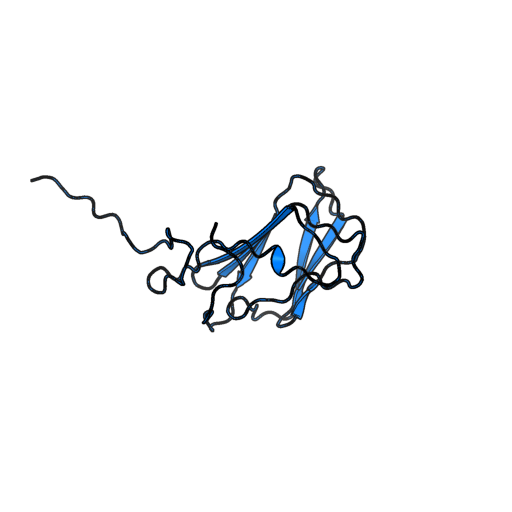648 11.784 6.775 1.00 72.50 89 ARG A C 1
ATOM 677 O O . ARG A 1 89 ? -11.634 10.906 5.914 1.00 72.50 89 ARG A O 1
ATOM 684 N N . ASP A 1 90 ? -12.695 12.031 7.553 1.00 69.25 90 ASP A N 1
ATOM 685 C CA . ASP A 1 90 ? -14.002 11.414 7.319 1.00 69.25 90 ASP A CA 1
ATOM 686 C C . ASP A 1 90 ? -14.694 11.989 6.066 1.00 69.25 90 ASP A C 1
ATOM 688 O O . ASP A 1 90 ? -14.174 12.875 5.378 1.00 69.25 90 ASP A O 1
ATOM 692 N N . SER A 1 91 ? -15.889 11.479 5.757 1.00 68.12 91 SER A N 1
ATOM 693 C CA . SER A 1 91 ? -16.723 11.970 4.650 1.00 68.12 91 SER A CA 1
ATOM 694 C C . SER A 1 91 ? -17.144 13.436 4.798 1.00 68.12 91 SER A C 1
ATOM 696 O O . SER A 1 91 ? -17.505 14.064 3.810 1.00 68.12 91 SER A O 1
ATOM 698 N N . SER A 1 92 ? -17.078 13.986 6.011 1.00 71.88 92 SER A N 1
ATOM 699 C CA . SER A 1 92 ? -17.397 15.380 6.324 1.00 71.88 92 SER A CA 1
ATOM 700 C C . SER A 1 92 ? -16.160 16.288 6.282 1.00 71.88 92 SER A C 1
ATOM 702 O O . SER A 1 92 ? -16.249 17.465 6.623 1.00 71.88 92 SER A O 1
ATOM 704 N N . GLY A 1 93 ? -14.990 15.765 5.891 1.00 68.69 93 GLY A N 1
ATOM 705 C CA . GLY A 1 93 ? -13.740 16.523 5.807 1.00 68.69 93 GLY A CA 1
ATOM 706 C C . GLY A 1 93 ? -13.039 16.746 7.151 1.00 68.69 93 GLY A C 1
ATOM 707 O O . GLY A 1 93 ? -11.997 17.402 7.191 1.00 68.69 93 GLY A O 1
ATOM 708 N N . THR A 1 94 ? -13.550 16.178 8.246 1.00 71.81 94 THR A N 1
ATOM 709 C CA . THR A 1 94 ? -12.939 16.303 9.574 1.00 71.81 94 THR A CA 1
ATOM 710 C C . THR A 1 94 ? -11.736 15.378 9.670 1.00 71.81 94 THR A C 1
ATOM 712 O O . THR A 1 94 ? -11.865 14.177 9.433 1.00 71.81 94 THR A O 1
ATOM 715 N N . ILE A 1 95 ? -10.567 15.910 10.046 1.00 71.06 95 ILE A N 1
ATOM 716 C CA . ILE A 1 95 ? -9.379 15.084 10.304 1.00 71.06 95 ILE A CA 1
ATOM 717 C C . ILE A 1 95 ? -9.659 14.204 11.523 1.00 71.06 95 ILE A C 1
ATOM 719 O O . ILE A 1 95 ? -9.938 14.719 12.603 1.00 71.06 95 ILE A O 1
ATOM 723 N N . LYS A 1 96 ? -9.592 12.883 11.349 1.00 71.56 96 LYS A N 1
ATOM 724 C CA . LYS A 1 96 ? -9.789 11.920 12.441 1.00 71.56 96 LYS A CA 1
ATOM 725 C C . LYS A 1 96 ? -8.465 11.429 12.999 1.00 71.56 96 LYS A C 1
ATOM 727 O O . LYS A 1 96 ? -8.303 11.392 14.212 1.00 71.56 96 LYS A O 1
ATOM 732 N N . GLN A 1 97 ? -7.531 11.053 12.126 1.00 76.88 97 GLN A N 1
ATOM 733 C CA . GLN A 1 97 ? -6.253 10.441 12.502 1.00 76.88 97 GLN A CA 1
ATOM 734 C C . GLN A 1 97 ? -5.168 10.703 11.447 1.00 76.88 97 GLN A C 1
ATOM 736 O O . GLN A 1 97 ? -5.461 11.145 10.340 1.00 76.88 97 GLN A O 1
ATOM 741 N N . GLY A 1 98 ? -3.905 10.434 11.781 1.00 81.56 98 GLY A N 1
ATOM 742 C CA . GLY A 1 98 ? -2.792 10.425 10.829 1.00 81.56 98 GLY A CA 1
ATOM 743 C C . GLY A 1 98 ? -2.456 9.002 10.385 1.00 81.56 98 GLY A C 1
ATOM 744 O O . GLY A 1 98 ? -2.362 8.109 11.222 1.00 81.56 98 GLY A O 1
ATOM 745 N N . ILE A 1 99 ? -2.255 8.805 9.083 1.00 86.94 99 ILE A N 1
ATOM 746 C CA . ILE A 1 99 ? -1.587 7.617 8.541 1.00 86.94 99 ILE A CA 1
ATOM 747 C C . ILE A 1 99 ? -0.103 7.924 8.488 1.00 86.94 99 ILE A C 1
ATOM 749 O O . ILE A 1 99 ? 0.290 8.944 7.921 1.00 86.94 99 ILE A O 1
ATOM 753 N N . THR A 1 100 ? 0.707 7.039 9.042 1.00 89.69 100 THR A N 1
ATOM 754 C CA . THR A 1 100 ? 2.145 7.223 9.112 1.00 89.69 100 THR A CA 1
ATOM 755 C C . THR A 1 100 ? 2.850 6.209 8.223 1.00 89.69 100 THR A C 1
ATOM 757 O O . THR A 1 100 ? 2.596 5.008 8.299 1.00 89.69 100 THR A O 1
ATOM 760 N N . LEU A 1 101 ? 3.737 6.716 7.372 1.00 88.12 101 LEU A N 1
ATOM 761 C CA . LEU A 1 101 ? 4.639 5.947 6.532 1.00 88.12 101 LEU A CA 1
ATOM 762 C C . LEU A 1 101 ? 6.036 5.965 7.146 1.00 88.12 101 LEU A C 1
ATOM 764 O O . LEU A 1 101 ? 6.530 7.032 7.498 1.00 88.12 101 LEU A O 1
ATOM 768 N N . SER A 1 102 ? 6.671 4.801 7.261 1.00 84.69 102 SER A N 1
ATOM 769 C CA . SER A 1 102 ? 8.019 4.662 7.831 1.00 84.69 102 SER A CA 1
ATOM 770 C C . SER A 1 102 ? 9.040 4.159 6.803 1.00 84.69 102 SER A C 1
ATOM 772 O O . SER A 1 102 ? 8.671 3.458 5.859 1.00 84.69 102 SER A O 1
ATOM 774 N N . LEU A 1 103 ? 10.325 4.470 7.026 1.00 72.88 103 LEU A N 1
ATOM 775 C CA . LEU A 1 103 ? 11.482 4.167 6.151 1.00 72.88 103 LEU A CA 1
ATOM 776 C C . LEU A 1 103 ? 11.559 2.720 5.637 1.00 72.88 103 LEU A C 1
ATOM 778 O O . LEU A 1 103 ? 12.115 2.441 4.581 1.00 72.88 103 LEU A O 1
ATOM 782 N N . SER A 1 104 ? 11.038 1.772 6.408 1.00 62.75 104 SER A N 1
ATOM 783 C CA . SER A 1 104 ? 11.163 0.338 6.123 1.00 62.75 104 SER A CA 1
ATOM 784 C C . SER A 1 104 ? 10.005 -0.500 6.668 1.00 62.75 104 SER A C 1
ATOM 786 O O . SER A 1 104 ? 9.997 -1.720 6.514 1.00 62.75 104 SER A O 1
ATOM 788 N N . GLY A 1 105 ? 9.027 0.133 7.320 1.00 67.62 105 GLY A N 1
ATOM 789 C CA . GLY A 1 105 ? 8.064 -0.541 8.190 1.00 67.62 105 GLY A CA 1
ATOM 790 C C . GLY A 1 105 ? 6.616 -0.467 7.720 1.00 67.62 105 GLY A C 1
ATOM 791 O O . GLY A 1 105 ? 5.716 -0.738 8.508 1.00 67.62 105 GLY A O 1
ATOM 792 N N . GLY A 1 106 ? 6.374 -0.077 6.470 1.00 84.38 106 GLY A N 1
ATOM 793 C CA . GLY A 1 106 ? 5.018 0.024 5.944 1.00 84.38 106 GLY A CA 1
ATOM 794 C C . GLY A 1 106 ? 4.205 1.130 6.611 1.00 84.38 106 GLY A C 1
ATOM 795 O O . GLY A 1 106 ? 4.748 2.176 6.988 1.00 84.38 106 GLY A O 1
ATOM 796 N N . PHE A 1 107 ? 2.900 0.893 6.713 1.00 90.44 107 PHE A N 1
ATOM 797 C CA . PHE A 1 107 ? 1.928 1.889 7.126 1.00 90.44 107 PHE A CA 1
ATOM 798 C C . PHE A 1 107 ? 1.318 1.577 8.488 1.00 90.44 107 PHE A C 1
ATOM 800 O O . PHE A 1 107 ? 0.877 0.453 8.764 1.00 90.44 107 PHE A O 1
ATOM 807 N N . THR A 1 108 ? 1.250 2.610 9.322 1.00 90.12 108 THR A N 1
ATOM 808 C CA . THR A 1 108 ? 0.625 2.554 10.639 1.00 90.12 108 THR A CA 1
ATOM 809 C C . THR A 1 108 ? -0.473 3.602 10.782 1.00 90.12 108 THR A C 1
ATOM 811 O O . THR A 1 108 ? -0.437 4.674 10.176 1.00 90.12 108 THR A O 1
ATOM 814 N N . MET A 1 109 ? -1.479 3.276 11.583 1.00 86.75 109 MET A N 1
ATOM 815 C CA . MET A 1 109 ? -2.543 4.169 12.021 1.00 86.75 109 MET A CA 1
ATOM 816 C C . MET A 1 109 ? -3.104 3.633 13.343 1.00 86.75 109 MET A C 1
ATOM 818 O O . MET A 1 109 ? -3.167 2.423 13.543 1.00 86.75 109 MET A O 1
ATOM 822 N N . LEU A 1 110 ? -3.479 4.507 14.278 1.00 80.75 110 LEU A N 1
ATOM 823 C CA . LEU A 1 110 ? -4.086 4.072 15.543 1.00 80.75 110 LEU A CA 1
ATOM 824 C C . LEU A 1 110 ? -5.362 3.257 15.279 1.00 80.75 110 LEU A C 1
ATOM 826 O O . LEU A 1 110 ? -6.211 3.668 14.491 1.00 80.75 110 LEU A O 1
ATOM 830 N N . SER A 1 111 ? -5.493 2.106 15.943 1.00 68.75 111 SER A N 1
ATOM 831 C CA . SER A 1 111 ? -6.687 1.266 15.837 1.00 68.75 111 SER A CA 1
ATOM 832 C C . SER A 1 111 ? -7.919 1.981 16.406 1.00 68.75 111 SER A C 1
ATOM 834 O O . SER A 1 111 ? -7.824 2.848 17.277 1.00 68.75 111 SER A O 1
ATOM 836 N N . GLY A 1 112 ? -9.088 1.649 15.861 1.00 65.94 112 GLY A N 1
ATOM 837 C CA . GLY A 1 112 ? -10.357 2.317 16.142 1.00 65.94 112 GLY A CA 1
ATOM 838 C C . GLY A 1 112 ? -11.254 2.343 14.908 1.00 65.94 112 GLY A C 1
ATOM 839 O O . GLY A 1 112 ? -10.843 1.944 13.812 1.00 65.94 112 GLY A O 1
ATOM 840 N N . THR A 1 113 ? -12.496 2.803 15.064 1.00 57.56 113 THR A N 1
ATOM 841 C CA . THR A 1 113 ? -13.416 2.914 13.930 1.00 57.56 113 THR A CA 1
ATOM 842 C C . THR A 1 113 ? -13.034 4.105 13.061 1.00 57.56 113 THR A C 1
ATOM 844 O O . THR A 1 113 ? -13.504 5.229 13.236 1.00 57.56 113 THR A O 1
ATOM 847 N N . VAL A 1 114 ? -12.129 3.863 12.116 1.00 62.09 114 VAL A N 1
ATOM 848 C CA . VAL A 1 114 ? -11.817 4.831 11.069 1.00 62.09 114 VAL A CA 1
ATOM 849 C C . VAL A 1 114 ? -12.941 4.762 10.049 1.00 62.09 114 VAL A C 1
ATOM 851 O O . VAL A 1 114 ? -13.083 3.797 9.304 1.00 62.09 114 VAL A O 1
ATOM 854 N N . HIS A 1 115 ? -13.813 5.764 10.091 1.00 52.22 115 HIS A N 1
ATOM 855 C CA . HIS A 1 115 ? -14.962 5.861 9.206 1.00 52.22 115 HIS A CA 1
ATOM 856 C C . HIS A 1 115 ? -14.648 6.785 8.033 1.00 52.22 115 HIS A C 1
ATOM 858 O O . HIS A 1 115 ? -14.394 7.977 8.197 1.00 52.22 115 HIS A O 1
ATOM 864 N N . GLY A 1 116 ? -14.725 6.227 6.831 1.00 52.03 116 GLY A N 1
ATOM 865 C CA . GLY A 1 116 ?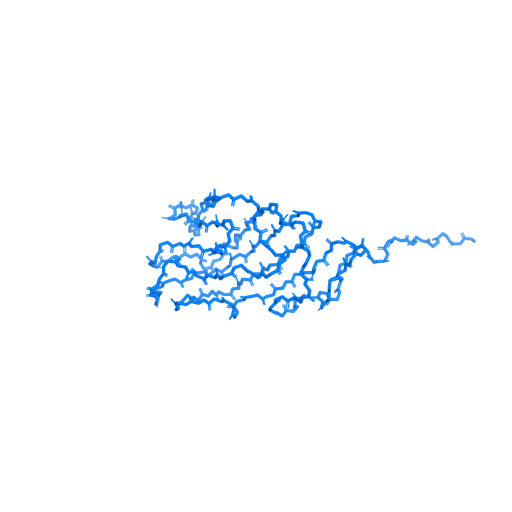 -14.728 6.979 5.585 1.00 52.03 116 GLY A CA 1
ATOM 866 C C . GLY A 1 116 ? -15.173 6.068 4.454 1.00 52.03 116 GLY A C 1
ATOM 867 O O . GLY A 1 116 ? -14.351 5.581 3.687 1.00 52.03 116 GLY A O 1
ATOM 868 N N . THR A 1 117 ? -16.474 5.805 4.378 1.00 49.12 117 THR A N 1
ATOM 869 C CA . THR A 1 117 ? -17.119 4.891 3.420 1.00 49.12 117 THR A CA 1
ATOM 870 C C . THR A 1 117 ? -17.068 5.350 1.956 1.00 49.12 117 THR A C 1
ATOM 872 O O . THR A 1 117 ? -17.553 4.625 1.097 1.00 49.12 117 THR A O 1
ATOM 875 N N . ALA A 1 118 ? -16.480 6.510 1.633 1.00 51.50 118 ALA A N 1
ATOM 876 C CA . ALA A 1 118 ? -16.492 7.028 0.257 1.00 51.50 118 ALA A CA 1
ATOM 877 C C . ALA A 1 118 ? -15.235 7.798 -0.186 1.00 51.50 118 ALA A C 1
ATOM 879 O O . ALA A 1 118 ? -14.951 7.868 -1.381 1.00 51.50 118 ALA A O 1
ATOM 880 N N . SER A 1 119 ? -14.462 8.377 0.734 1.00 58.53 119 SER A N 1
ATOM 881 C CA . SER A 1 119 ? -13.360 9.263 0.354 1.00 58.53 119 SER A CA 1
ATOM 882 C C . SER A 1 119 ? -12.094 8.455 0.088 1.00 58.53 119 SER A C 1
ATOM 884 O O . SER A 1 119 ? -11.319 8.185 1.007 1.00 58.53 119 SER A O 1
ATOM 886 N N . ALA A 1 120 ? -11.882 8.060 -1.168 1.00 66.38 120 ALA A N 1
ATOM 887 C CA . ALA A 1 120 ? -10.595 7.523 -1.578 1.00 66.38 120 ALA A CA 1
ATOM 888 C C . ALA A 1 120 ? -9.504 8.566 -1.313 1.00 66.38 120 ALA A C 1
ATOM 890 O O . ALA A 1 120 ? -9.627 9.731 -1.698 1.00 66.38 120 ALA A O 1
ATOM 891 N N . ARG A 1 121 ? -8.441 8.149 -0.635 1.00 77.88 121 ARG A N 1
ATOM 892 C CA . ARG A 1 121 ? -7.323 9.017 -0.297 1.00 77.88 121 ARG A CA 1
ATOM 893 C C . ARG A 1 121 ? -6.073 8.562 -1.010 1.00 77.88 121 ARG A C 1
ATOM 895 O O . ARG A 1 121 ? -5.707 7.404 -0.872 1.00 77.88 121 ARG A O 1
ATOM 902 N N . GLU A 1 122 ? -5.402 9.487 -1.681 1.00 86.69 122 GLU A N 1
ATOM 903 C CA . GLU A 1 122 ? -4.098 9.239 -2.281 1.00 86.69 122 GLU A CA 1
ATOM 904 C C . GLU A 1 122 ? -2.976 9.772 -1.382 1.00 86.69 122 GLU A C 1
ATOM 906 O O . GLU A 1 122 ? -3.029 10.896 -0.874 1.00 86.69 122 GLU A O 1
ATOM 911 N N . ILE A 1 123 ? -1.980 8.927 -1.156 1.00 88.38 123 ILE A N 1
ATOM 912 C CA . ILE A 1 123 ? -0.724 9.218 -0.474 1.00 88.38 123 ILE A CA 1
ATOM 913 C C . ILE A 1 123 ? 0.372 9.026 -1.519 1.00 88.38 123 ILE A C 1
ATOM 915 O O . ILE A 1 123 ? 0.343 8.025 -2.231 1.00 88.38 123 ILE A O 1
ATOM 919 N N . SER A 1 124 ? 1.329 9.952 -1.621 1.00 91.31 124 SER A N 1
ATOM 920 C CA . SER A 1 124 ? 2.447 9.797 -2.556 1.00 91.31 124 SER A CA 1
ATOM 921 C C . SER A 1 124 ? 3.780 10.129 -1.911 1.00 91.31 124 SER A C 1
ATOM 923 O O . SER A 1 124 ? 3.886 11.132 -1.213 1.00 91.31 124 SER A O 1
ATOM 925 N N . TRP A 1 125 ? 4.794 9.318 -2.192 1.00 91.19 125 TRP A N 1
ATOM 926 C CA . TRP A 1 125 ? 6.144 9.472 -1.651 1.00 91.19 125 TRP A CA 1
ATOM 927 C C . TRP A 1 125 ? 7.194 9.140 -2.721 1.00 91.19 125 TRP A C 1
ATOM 929 O O . TRP A 1 125 ? 6.880 8.425 -3.678 1.00 91.19 125 TRP A O 1
ATOM 939 N N . PRO A 1 126 ? 8.437 9.637 -2.599 1.00 91.19 126 PRO A N 1
ATOM 940 C CA . PRO A 1 126 ? 9.542 9.160 -3.426 1.00 91.19 126 PRO A CA 1
ATOM 941 C C . PRO A 1 126 ? 9.812 7.677 -3.137 1.00 91.19 126 PRO A C 1
ATOM 943 O O . PRO A 1 126 ? 9.905 7.296 -1.975 1.00 91.19 126 PRO A O 1
ATOM 946 N N . CYS A 1 127 ? 9.964 6.826 -4.148 1.00 89.06 127 CYS A N 1
ATOM 947 C CA . CYS A 1 127 ? 10.381 5.440 -3.947 1.00 89.06 127 CYS A CA 1
ATOM 948 C C . CYS A 1 127 ? 11.910 5.349 -3.853 1.00 89.06 127 CYS A C 1
ATOM 950 O O . CYS A 1 127 ? 12.643 6.099 -4.497 1.00 89.06 127 CYS A O 1
ATOM 952 N N . THR A 1 128 ? 12.417 4.353 -3.130 1.00 88.44 128 THR A N 1
ATOM 953 C CA . THR A 1 128 ? 13.828 3.955 -3.246 1.00 88.44 128 THR A CA 1
ATOM 954 C C . THR A 1 128 ? 14.192 3.566 -4.688 1.00 88.44 128 THR A C 1
ATOM 956 O O . THR A 1 128 ? 13.348 3.155 -5.491 1.00 88.44 128 THR A O 1
ATOM 959 N N . ALA A 1 129 ? 15.482 3.666 -5.022 1.00 85.81 129 ALA A N 1
ATOM 960 C CA . ALA A 1 129 ? 15.981 3.412 -6.375 1.00 85.81 129 ALA A CA 1
ATOM 961 C C . ALA A 1 129 ? 15.712 1.978 -6.873 1.00 85.81 129 ALA A C 1
ATOM 963 O O . ALA A 1 129 ? 15.557 1.759 -8.073 1.00 85.81 129 ALA A O 1
ATOM 964 N N . ASN A 1 130 ? 15.611 1.009 -5.961 1.00 87.50 130 ASN A N 1
ATOM 965 C CA . ASN A 1 130 ? 15.373 -0.386 -6.310 1.00 87.50 130 ASN A CA 1
ATOM 966 C C . ASN A 1 130 ? 13.955 -0.569 -6.859 1.00 87.50 130 ASN A C 1
ATOM 968 O O . ASN A 1 130 ? 12.977 -0.267 -6.176 1.00 87.50 130 ASN A O 1
ATOM 972 N N . TRP A 1 131 ? 13.849 -1.078 -8.084 1.00 87.38 131 TRP A N 1
ATOM 973 C CA . TRP A 1 131 ? 12.575 -1.452 -8.696 1.00 87.38 131 TRP A CA 1
ATOM 974 C C . TRP A 1 131 ? 12.080 -2.812 -8.178 1.00 87.38 131 TRP A C 1
ATOM 976 O O . TRP A 1 131 ? 12.901 -3.671 -7.845 1.00 87.38 131 TRP A O 1
ATOM 986 N N . PRO A 1 132 ? 10.755 -3.039 -8.118 1.00 88.31 132 PRO A N 1
ATOM 987 C CA . PRO A 1 132 ? 10.201 -4.340 -7.754 1.00 88.31 132 PRO A CA 1
ATOM 988 C C . PRO A 1 132 ? 10.644 -5.431 -8.740 1.00 88.31 132 PRO A C 1
ATOM 990 O O . PRO A 1 132 ? 10.506 -5.275 -9.953 1.00 88.31 132 PRO A O 1
ATOM 993 N N . ALA A 1 133 ? 11.138 -6.558 -8.216 1.00 86.00 133 ALA A N 1
ATOM 994 C CA . ALA A 1 133 ? 11.375 -7.769 -9.010 1.00 86.00 133 ALA A CA 1
ATOM 995 C C . ALA A 1 133 ? 10.068 -8.534 -9.295 1.00 86.00 133 ALA A C 1
ATOM 997 O O . ALA A 1 133 ? 9.962 -9.224 -10.305 1.00 86.00 133 ALA A O 1
ATOM 998 N N . THR A 1 134 ? 9.073 -8.384 -8.417 1.00 87.19 134 THR A N 1
ATOM 999 C CA . THR A 1 134 ? 7.720 -8.936 -8.536 1.00 87.19 134 THR A CA 1
ATOM 1000 C C . THR A 1 134 ? 6.696 -7.873 -8.146 1.00 87.19 134 THR A C 1
ATOM 1002 O O . THR A 1 134 ? 6.942 -7.062 -7.251 1.00 87.19 134 THR A O 1
ATOM 1005 N N . LEU A 1 135 ? 5.547 -7.855 -8.826 1.00 91.00 135 LEU A N 1
ATOM 1006 C CA . LEU A 1 135 ? 4.475 -6.913 -8.510 1.00 91.00 135 LEU A CA 1
ATOM 1007 C C . LEU A 1 135 ? 3.579 -7.457 -7.391 1.00 91.00 135 LEU A C 1
ATOM 1009 O O . LEU A 1 135 ? 3.169 -8.618 -7.455 1.00 91.00 135 LEU A O 1
ATOM 1013 N N . PRO A 1 136 ? 3.239 -6.636 -6.383 1.00 93.19 136 PRO A N 1
ATOM 1014 C CA . PRO A 1 136 ? 2.308 -7.038 -5.344 1.00 93.19 136 PRO A CA 1
ATOM 1015 C C . PRO A 1 136 ? 0.873 -7.095 -5.873 1.00 93.19 136 PRO A C 1
ATOM 1017 O O . PRO A 1 136 ? 0.513 -6.429 -6.850 1.00 93.19 136 PRO A O 1
ATOM 1020 N N . GLY A 1 137 ? 0.033 -7.852 -5.168 1.00 93.19 137 GLY A N 1
ATOM 1021 C CA . GLY A 1 137 ? -1.407 -7.852 -5.397 1.00 93.19 137 GLY A CA 1
ATOM 1022 C C . GLY A 1 137 ? -1.809 -8.279 -6.810 1.00 93.19 137 GLY A C 1
ATOM 1023 O O . GLY A 1 137 ? -1.099 -9.038 -7.471 1.00 93.19 137 GLY A O 1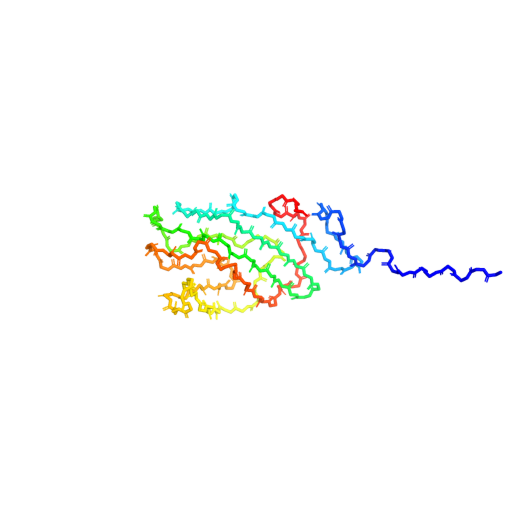
ATOM 1024 N N . VAL A 1 138 ? -2.942 -7.767 -7.28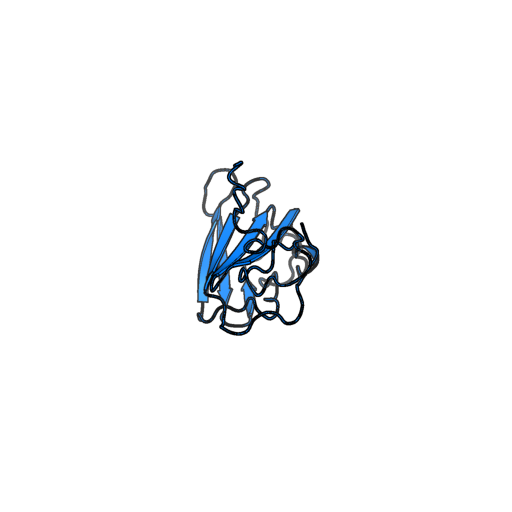4 1.00 92.62 138 VAL A N 1
ATOM 1025 C CA . VAL A 1 138 ? -3.551 -8.118 -8.582 1.00 92.62 138 VAL A CA 1
ATOM 1026 C C . VAL A 1 138 ? -3.668 -6.872 -9.466 1.00 92.62 138 VAL A C 1
ATOM 1028 O O . VAL A 1 138 ? -3.874 -5.780 -8.944 1.00 92.62 138 VAL A O 1
ATOM 1031 N N . ALA A 1 139 ? -3.504 -7.011 -10.786 1.00 90.25 139 ALA A N 1
ATOM 1032 C CA . ALA A 1 139 ? -3.713 -5.915 -11.742 1.00 90.25 139 ALA A CA 1
ATOM 1033 C C . ALA A 1 139 ? -5.166 -5.403 -11.681 1.00 90.25 139 ALA A C 1
ATOM 1035 O O . ALA A 1 139 ? -6.074 -6.203 -11.446 1.00 90.25 139 ALA A O 1
ATOM 1036 N N . ILE A 1 140 ? -5.369 -4.097 -11.884 1.00 84.94 140 ILE A N 1
ATOM 1037 C CA . ILE A 1 140 ? -6.693 -3.447 -11.971 1.00 84.94 140 ILE A CA 1
ATOM 1038 C C . ILE A 1 140 ? -6.929 -2.952 -13.393 1.00 84.94 140 ILE A C 1
ATOM 1040 O O . ILE A 1 140 ? -5.949 -2.452 -13.990 1.00 84.94 140 ILE A O 1
#

Foldseek 3Di:
DDDDPPDDDQLDPPVLAAQSPVNRKNAKAWQQVQFDQQKHFPTWIWMTGHQKIKIKGHRIAQQNGPFQATGFQAPQAFACDAKDWDFDAAPVRHGDWTWMHGRGGGIGTDGDGRHHNDDIDMDMGGTPPDHDPHDHHHHD